Protein AF-A0A4Y2DWD9-F1 (afdb_monomer_lite)

Structure (mmCIF, N/CA/C/O backbone):
data_AF-A0A4Y2DWD9-F1
#
_entry.id   AF-A0A4Y2DWD9-F1
#
loop_
_atom_site.group_PDB
_atom_site.id
_atom_site.type_symbol
_atom_site.label_atom_id
_atom_site.label_alt_id
_atom_site.label_comp_id
_atom_site.label_asym_id
_atom_site.label_entity_id
_atom_site.label_seq_id
_atom_site.pdbx_PDB_ins_code
_atom_site.Cartn_x
_atom_site.Cartn_y
_atom_site.Cartn_z
_atom_site.occupancy
_atom_site.B_iso_or_equiv
_atom_site.auth_seq_id
_atom_site.auth_comp_id
_atom_site.auth_asym_id
_atom_site.auth_atom_id
_atom_site.pdbx_PDB_model_num
ATOM 1 N N . MET A 1 1 ? 35.557 2.058 -67.841 1.00 58.72 1 MET A N 1
ATOM 2 C CA . MET A 1 1 ? 34.679 3.102 -67.256 1.00 58.72 1 MET A CA 1
ATOM 3 C C . MET A 1 1 ? 33.414 2.529 -66.617 1.00 58.72 1 MET A C 1
ATOM 5 O O . MET A 1 1 ? 33.116 2.932 -65.504 1.00 58.72 1 MET A O 1
ATOM 9 N N . ALA A 1 2 ? 32.707 1.575 -67.239 1.00 66.38 2 ALA A N 1
ATOM 10 C CA . ALA A 1 2 ? 31.492 0.975 -66.658 1.00 66.38 2 ALA A CA 1
ATOM 11 C C . ALA A 1 2 ? 31.722 0.228 -65.323 1.00 66.38 2 ALA A C 1
ATOM 13 O O . ALA A 1 2 ? 30.900 0.304 -64.417 1.00 66.38 2 ALA A O 1
ATOM 14 N N . GLU A 1 3 ? 32.871 -0.430 -65.169 1.00 65.44 3 GLU A N 1
ATOM 15 C CA . GLU A 1 3 ? 33.197 -1.232 -63.980 1.00 65.44 3 GLU A CA 1
ATOM 16 C C . GLU A 1 3 ? 33.460 -0.380 -62.722 1.00 65.44 3 GLU A C 1
ATOM 18 O O . GLU A 1 3 ? 33.016 -0.722 -61.631 1.00 65.44 3 GLU A O 1
ATOM 23 N N . GLN A 1 4 ? 34.061 0.807 -62.877 1.00 67.94 4 GLN A N 1
ATOM 24 C CA . GLN A 1 4 ? 34.234 1.772 -61.778 1.00 67.94 4 GLN A CA 1
ATOM 25 C C . GLN A 1 4 ? 32.915 2.412 -61.319 1.00 67.94 4 GLN A C 1
ATOM 27 O O . GLN A 1 4 ? 32.793 2.786 -60.153 1.00 67.94 4 GLN A O 1
ATOM 32 N N . ALA A 1 5 ? 31.938 2.557 -62.219 1.00 75.44 5 ALA A N 1
ATOM 33 C CA . ALA A 1 5 ? 30.620 3.080 -61.869 1.00 75.44 5 ALA A CA 1
ATOM 34 C C . ALA A 1 5 ? 29.822 2.057 -61.045 1.00 75.44 5 ALA A C 1
ATOM 36 O O . ALA A 1 5 ? 29.231 2.422 -60.033 1.00 75.44 5 ALA A O 1
ATOM 37 N N . ALA A 1 6 ? 29.885 0.776 -61.422 1.00 81.50 6 ALA A N 1
ATOM 38 C CA . ALA A 1 6 ? 29.243 -0.310 -60.682 1.00 81.50 6 ALA A CA 1
ATOM 39 C C . ALA A 1 6 ? 29.846 -0.514 -59.278 1.00 81.50 6 ALA A C 1
ATOM 41 O O . ALA A 1 6 ? 29.118 -0.800 -58.328 1.00 81.50 6 ALA A O 1
ATOM 42 N N . GLU A 1 7 ? 31.161 -0.336 -59.126 1.00 80.12 7 GLU A N 1
ATOM 43 C CA . GLU A 1 7 ? 31.828 -0.449 -57.823 1.00 80.12 7 GLU A CA 1
ATOM 44 C C . GLU A 1 7 ? 31.467 0.719 -56.889 1.00 80.12 7 GLU A C 1
ATOM 46 O O . GLU A 1 7 ? 31.160 0.513 -55.715 1.00 80.12 7 GLU A O 1
ATOM 51 N N . LYS A 1 8 ? 31.411 1.954 -57.414 1.00 83.31 8 LYS A N 1
ATOM 52 C CA . LYS A 1 8 ? 30.968 3.124 -56.637 1.00 83.31 8 LYS A CA 1
ATOM 53 C C . LYS A 1 8 ? 29.511 3.026 -56.189 1.00 83.31 8 LYS A C 1
ATOM 55 O O . LYS A 1 8 ? 29.202 3.449 -55.078 1.00 83.31 8 LYS A O 1
ATOM 60 N N . ASP A 1 9 ? 28.639 2.481 -57.032 1.00 84.25 9 ASP A N 1
ATOM 61 C CA . ASP A 1 9 ? 27.221 2.294 -56.714 1.00 84.25 9 ASP A CA 1
ATOM 62 C C . ASP A 1 9 ? 27.028 1.269 -55.579 1.00 84.25 9 ASP A C 1
ATOM 64 O O . ASP A 1 9 ? 26.311 1.523 -54.609 1.00 84.25 9 ASP A O 1
ATOM 68 N N . LYS A 1 10 ? 27.787 0.161 -55.610 1.00 88.00 10 LYS A N 1
ATOM 69 C CA . LYS A 1 10 ? 27.822 -0.825 -54.514 1.00 88.00 10 LYS A CA 1
ATOM 70 C C . LYS A 1 10 ? 28.332 -0.234 -53.201 1.00 88.00 10 LYS A C 1
ATOM 72 O O . LYS A 1 10 ? 27.765 -0.522 -52.147 1.00 88.00 10 LYS A O 1
ATOM 77 N N . GLU A 1 11 ? 29.387 0.576 -53.239 1.00 89.88 11 GLU A N 1
ATOM 78 C CA . GLU A 1 11 ? 29.926 1.226 -52.037 1.00 89.88 11 GLU A CA 1
ATOM 79 C C . GLU A 1 11 ? 28.955 2.259 -51.450 1.00 89.88 11 GLU A C 1
ATOM 81 O O . GLU A 1 11 ? 28.800 2.342 -50.229 1.00 89.88 11 GLU A O 1
ATOM 86 N N . LEU A 1 12 ? 28.232 2.996 -52.298 1.00 89.25 12 LEU A N 1
ATOM 87 C CA . LEU A 1 12 ? 27.194 3.922 -51.852 1.00 89.25 12 LEU A CA 1
ATOM 88 C C . LEU A 1 12 ? 26.036 3.176 -51.171 1.00 89.25 12 LEU A C 1
ATOM 90 O O . LEU A 1 12 ? 25.631 3.553 -50.070 1.00 89.25 12 LEU A O 1
ATOM 94 N N . ALA A 1 13 ? 25.580 2.068 -51.763 1.00 89.88 13 ALA A N 1
ATOM 95 C CA . ALA A 1 13 ? 24.531 1.226 -51.192 1.00 89.88 13 ALA A CA 1
ATOM 96 C C . ALA A 1 13 ? 24.930 0.622 -49.832 1.00 89.88 13 ALA A C 1
ATOM 98 O O . ALA A 1 13 ? 24.119 0.588 -48.902 1.00 89.88 13 ALA A O 1
ATOM 99 N N . LYS A 1 14 ? 26.190 0.187 -49.673 1.00 91.75 14 LYS A N 1
ATOM 100 C CA . LYS A 1 14 ? 26.712 -0.290 -48.378 1.00 91.75 14 LYS A CA 1
ATOM 101 C C . LYS A 1 14 ? 26.739 0.821 -47.334 1.00 91.75 14 LYS A C 1
ATOM 103 O O . LYS A 1 14 ? 26.311 0.598 -46.203 1.00 91.75 14 LYS A O 1
ATOM 108 N N . LYS A 1 15 ? 27.207 2.015 -47.705 1.00 90.81 15 LYS A N 1
ATOM 109 C CA . LYS A 1 15 ? 27.285 3.166 -46.797 1.00 90.81 15 LYS A CA 1
ATOM 110 C C . LYS A 1 15 ? 25.900 3.626 -46.336 1.00 90.81 15 LYS A C 1
ATOM 112 O O . LYS A 1 15 ? 25.719 3.937 -45.163 1.00 90.81 15 LYS A O 1
ATOM 117 N N . GLU A 1 16 ? 24.917 3.615 -47.232 1.00 90.25 16 GLU A N 1
ATOM 118 C CA . GLU A 1 16 ? 23.527 3.947 -46.908 1.00 90.25 16 GLU A CA 1
ATOM 119 C C . GLU A 1 16 ? 22.879 2.893 -45.997 1.00 90.25 16 GLU A C 1
ATOM 121 O O . GLU A 1 16 ? 22.144 3.230 -45.067 1.00 90.25 16 GLU A O 1
ATOM 126 N N . LYS A 1 17 ? 23.186 1.607 -46.214 1.00 91.69 17 LYS A N 1
ATOM 127 C CA . LYS A 1 17 ? 22.735 0.522 -45.335 1.00 91.69 17 LYS A CA 1
ATOM 128 C C . LYS A 1 17 ? 23.337 0.638 -43.931 1.00 91.69 17 LYS A C 1
ATOM 130 O O . LYS A 1 17 ? 22.594 0.549 -42.960 1.00 91.69 17 LYS A O 1
ATOM 135 N N . LEU A 1 18 ? 24.637 0.916 -43.832 1.00 94.75 18 LEU A N 1
ATOM 136 C CA . LEU A 1 18 ? 25.327 1.112 -42.555 1.00 94.75 18 LEU A CA 1
ATOM 137 C C . LEU A 1 18 ? 24.755 2.309 -41.780 1.00 94.75 18 LEU A C 1
ATOM 139 O O . LEU A 1 18 ? 24.561 2.232 -40.571 1.00 94.75 18 LEU A O 1
ATOM 143 N N . LEU A 1 19 ? 24.431 3.401 -42.480 1.00 94.50 19 LEU A N 1
ATOM 144 C CA . LEU A 1 19 ? 23.812 4.577 -41.868 1.00 94.50 19 LEU A CA 1
ATOM 145 C C . LEU A 1 19 ? 22.416 4.265 -41.308 1.00 94.50 19 LEU A C 1
ATOM 147 O O . LEU A 1 19 ? 22.081 4.712 -40.213 1.00 94.50 19 LEU A O 1
ATOM 151 N N . ARG A 1 20 ? 21.616 3.466 -42.029 1.00 92.44 20 ARG A N 1
ATOM 152 C CA . ARG A 1 20 ? 20.314 2.993 -41.533 1.00 92.44 20 ARG A CA 1
ATOM 153 C C . ARG A 1 20 ? 20.455 2.118 -40.289 1.00 92.44 20 ARG A C 1
ATOM 155 O O . ARG A 1 20 ? 19.660 2.261 -39.364 1.00 92.44 20 ARG A O 1
ATOM 162 N N . GLU A 1 21 ? 21.437 1.222 -40.265 1.00 93.56 21 GLU A N 1
ATOM 163 C CA . GLU A 1 21 ? 21.699 0.345 -39.118 1.00 93.56 21 GLU A CA 1
ATOM 164 C C . GLU A 1 21 ? 22.148 1.147 -37.882 1.00 93.56 21 GLU A C 1
ATOM 166 O O . GLU A 1 21 ? 21.611 0.930 -36.796 1.00 93.56 21 GLU A O 1
ATOM 171 N N . ASP A 1 22 ? 23.034 2.136 -38.044 1.00 93.56 22 ASP A N 1
ATOM 172 C CA . ASP A 1 22 ? 23.463 3.039 -36.961 1.00 93.56 22 ASP A CA 1
ATOM 173 C C . ASP A 1 22 ? 22.299 3.874 -36.398 1.00 93.56 22 ASP A C 1
ATOM 175 O O . ASP A 1 22 ? 22.145 4.013 -35.181 1.00 93.56 22 ASP A O 1
ATOM 179 N N . GLU A 1 23 ? 21.421 4.389 -37.266 1.00 94.19 23 GLU A N 1
ATOM 180 C CA . GLU A 1 23 ? 20.240 5.134 -36.827 1.00 94.19 23 GLU A CA 1
ATOM 181 C C . GLU A 1 23 ? 19.262 4.241 -36.046 1.00 94.19 23 GLU A C 1
ATOM 183 O O . GLU A 1 23 ? 18.711 4.661 -35.023 1.00 94.19 23 GLU A O 1
ATOM 188 N N . GLN A 1 24 ? 19.061 2.996 -36.487 1.00 94.25 24 GLN A N 1
ATOM 189 C CA . GLN A 1 24 ? 18.236 2.038 -35.752 1.00 94.25 24 GLN A CA 1
ATOM 190 C C . GLN A 1 24 ? 18.849 1.679 -34.402 1.00 94.25 24 GLN A C 1
ATOM 192 O O . GLN A 1 24 ? 18.127 1.683 -33.403 1.00 94.25 24 GLN A O 1
ATOM 197 N N . LEU A 1 25 ? 20.162 1.453 -34.343 1.00 95.25 25 LEU A N 1
ATOM 198 C CA . LEU A 1 25 ? 20.856 1.151 -33.095 1.00 95.25 25 LEU A CA 1
ATOM 199 C C . LEU A 1 25 ? 20.713 2.299 -32.088 1.00 95.25 25 LEU A C 1
ATOM 201 O O . LEU A 1 25 ? 20.355 2.068 -30.936 1.00 95.25 25 LEU A O 1
ATOM 205 N N . LYS A 1 26 ? 20.873 3.552 -32.533 1.00 94.38 26 LYS A N 1
ATOM 206 C CA . LYS A 1 26 ? 20.646 4.743 -31.695 1.00 94.38 26 LYS A CA 1
ATOM 207 C C . LYS A 1 26 ? 19.206 4.852 -31.202 1.00 94.38 26 LYS A C 1
ATOM 209 O O . LYS A 1 26 ? 18.973 5.239 -30.057 1.00 94.38 26 LYS A O 1
ATOM 214 N N . ARG A 1 27 ? 18.225 4.517 -32.046 1.00 94.06 27 ARG A N 1
ATOM 215 C CA . ARG A 1 27 ? 16.808 4.502 -31.647 1.00 94.06 27 ARG A CA 1
ATOM 216 C C . ARG A 1 27 ? 16.525 3.426 -30.602 1.00 94.06 27 ARG A C 1
ATOM 218 O O . ARG A 1 27 ? 15.763 3.701 -29.680 1.00 94.06 27 ARG A O 1
ATOM 225 N N . VAL A 1 28 ? 17.109 2.236 -30.740 1.00 95.06 28 VAL A N 1
ATOM 226 C CA . VAL A 1 28 ? 16.965 1.145 -29.763 1.00 95.06 28 VAL A CA 1
ATOM 227 C C . VAL A 1 28 ? 17.623 1.530 -28.441 1.00 95.06 28 VAL A C 1
ATOM 229 O O . VAL A 1 28 ? 16.930 1.557 -27.431 1.00 95.06 28 VAL A O 1
ATOM 232 N N . ALA A 1 29 ? 18.879 1.981 -28.466 1.00 95.12 29 ALA A N 1
ATOM 233 C CA . ALA A 1 29 ? 19.599 2.411 -27.266 1.00 95.12 29 ALA A CA 1
ATOM 234 C C . ALA A 1 29 ? 18.863 3.532 -26.509 1.00 95.12 29 ALA A C 1
ATOM 236 O O . ALA A 1 29 ? 18.767 3.519 -25.285 1.00 95.12 29 ALA A O 1
ATOM 237 N N . LYS A 1 30 ? 18.268 4.493 -27.232 1.00 94.25 30 LYS A N 1
ATOM 238 C CA . LYS A 1 30 ? 17.450 5.544 -26.611 1.00 94.25 30 LYS A CA 1
ATOM 239 C C . LYS A 1 30 ? 16.199 4.981 -25.931 1.00 94.25 30 LYS A C 1
ATOM 241 O O . LYS A 1 30 ? 15.819 5.475 -24.876 1.00 94.25 30 LYS A O 1
ATOM 246 N N . LYS A 1 31 ? 15.538 3.990 -26.536 1.00 93.25 31 LYS A N 1
ATOM 247 C CA . LYS A 1 31 ? 14.359 3.345 -25.937 1.00 93.25 31 LYS A CA 1
ATOM 248 C C . LYS A 1 31 ? 14.729 2.540 -24.696 1.00 93.25 31 LYS A C 1
ATOM 250 O O . LYS A 1 31 ? 14.014 2.641 -23.710 1.00 93.25 31 LYS A O 1
ATOM 255 N N . GLU A 1 32 ? 15.830 1.797 -24.737 1.00 91.88 32 GLU A N 1
ATOM 256 C CA . GLU A 1 32 ? 16.333 1.043 -23.583 1.00 91.88 32 GLU A CA 1
ATOM 257 C C . GLU A 1 32 ? 16.685 1.980 -22.424 1.00 91.88 32 GLU A C 1
ATOM 259 O O . GLU A 1 32 ? 16.219 1.765 -21.312 1.00 91.88 32 GLU A O 1
ATOM 264 N N . CYS A 1 33 ? 17.376 3.092 -22.697 1.00 94.50 33 CYS A N 1
ATOM 265 C CA . CYS A 1 33 ? 17.686 4.094 -21.674 1.00 94.50 33 CYS A CA 1
ATOM 266 C C . CYS A 1 33 ? 16.423 4.722 -21.055 1.00 94.50 33 CYS A C 1
ATOM 268 O O . CYS A 1 33 ? 16.367 4.957 -19.850 1.00 94.50 33 CYS A O 1
ATOM 270 N N . LEU A 1 34 ? 15.386 4.981 -21.862 1.00 92.19 34 LEU A N 1
ATOM 271 C CA . LEU A 1 34 ? 14.104 5.480 -21.351 1.00 92.19 34 LEU A CA 1
ATOM 272 C C . LEU A 1 34 ? 13.380 4.443 -20.490 1.00 92.19 34 LEU A C 1
ATOM 274 O O . LEU A 1 34 ? 12.773 4.810 -19.490 1.00 92.19 34 LEU A O 1
ATOM 278 N N . PHE A 1 35 ? 13.437 3.171 -20.879 1.00 94.81 35 PHE A N 1
ATOM 279 C CA . PHE A 1 35 ? 12.839 2.084 -20.116 1.00 94.81 35 PHE A CA 1
ATOM 280 C C . PHE A 1 35 ? 13.524 1.921 -18.756 1.00 94.81 35 PHE A C 1
ATOM 282 O O . PHE A 1 35 ? 12.845 1.879 -17.739 1.00 94.81 35 PHE A O 1
ATOM 289 N N . GLU A 1 36 ? 14.856 1.924 -18.733 1.00 94.00 36 GLU A N 1
ATOM 290 C CA . GLU A 1 36 ? 15.648 1.834 -17.502 1.00 94.00 36 GLU A CA 1
ATOM 291 C C . GLU A 1 36 ? 15.387 3.029 -16.568 1.00 94.00 36 GLU A C 1
ATOM 293 O O . GLU A 1 36 ? 15.269 2.871 -15.353 1.00 94.00 36 GLU A O 1
ATOM 298 N N . LEU A 1 37 ? 15.205 4.229 -17.130 1.00 92.50 37 LEU A N 1
ATOM 299 C CA . LEU A 1 37 ? 14.841 5.420 -16.361 1.00 92.50 37 LEU A CA 1
ATOM 300 C C . LEU A 1 37 ? 13.430 5.327 -15.758 1.00 92.50 37 LEU A C 1
ATOM 302 O O . LEU A 1 37 ? 13.233 5.717 -14.607 1.00 92.50 37 LEU A O 1
ATOM 306 N N . GLU A 1 38 ? 12.453 4.821 -16.511 1.00 91.50 38 GLU A N 1
ATOM 307 C CA . GLU A 1 38 ? 11.095 4.591 -16.002 1.00 91.50 38 GLU A CA 1
ATOM 308 C C . GLU A 1 38 ? 11.090 3.495 -14.926 1.00 91.50 38 GLU A C 1
ATOM 310 O O . GLU A 1 38 ? 10.435 3.644 -13.896 1.00 91.50 38 GLU A O 1
ATOM 315 N N . GLU A 1 39 ? 11.870 2.427 -15.112 1.00 94.00 39 GLU A N 1
ATOM 316 C CA . GLU A 1 39 ? 12.027 1.364 -14.119 1.00 94.00 39 GLU A CA 1
ATOM 317 C C . GLU A 1 39 ? 12.593 1.916 -12.805 1.00 94.00 39 GLU A C 1
ATOM 319 O O . GLU A 1 39 ? 12.002 1.707 -11.745 1.00 94.00 39 GLU A O 1
ATOM 324 N N . LEU A 1 40 ? 13.679 2.692 -12.871 1.00 90.62 40 LEU A N 1
ATOM 325 C CA . LEU A 1 40 ? 14.264 3.358 -11.704 1.00 90.62 40 LEU A CA 1
ATOM 326 C C . LEU A 1 40 ? 13.273 4.309 -11.028 1.00 90.62 40 LEU A C 1
ATOM 328 O O . LEU A 1 40 ? 13.207 4.362 -9.800 1.00 90.62 40 LEU A O 1
ATOM 332 N N . LYS A 1 41 ? 12.475 5.046 -11.806 1.00 89.19 41 LYS A N 1
ATOM 333 C CA . LYS A 1 41 ? 11.441 5.935 -11.271 1.00 89.19 41 LYS A CA 1
ATOM 334 C C . LYS A 1 41 ? 10.359 5.156 -10.526 1.00 89.19 41 LYS A C 1
ATOM 336 O O . LYS A 1 41 ? 9.989 5.564 -9.430 1.00 89.19 41 LYS A O 1
ATOM 341 N N . ILE A 1 42 ? 9.881 4.043 -11.084 1.00 87.12 42 ILE A N 1
ATOM 342 C CA . ILE A 1 42 ? 8.903 3.167 -10.423 1.00 87.12 42 ILE A CA 1
ATOM 343 C C . ILE A 1 42 ? 9.506 2.573 -9.148 1.00 87.12 42 ILE A C 1
ATOM 345 O O . ILE A 1 42 ? 8.859 2.593 -8.106 1.00 87.12 42 ILE A O 1
ATOM 349 N N . GLN A 1 43 ? 10.750 2.088 -9.193 1.00 82.75 43 GLN A N 1
ATOM 350 C CA . GLN A 1 43 ? 11.441 1.575 -8.006 1.00 82.75 43 GLN A CA 1
ATOM 351 C C . GLN A 1 43 ? 11.562 2.646 -6.914 1.00 82.75 43 GLN A C 1
ATOM 353 O O . GLN A 1 43 ? 11.320 2.354 -5.7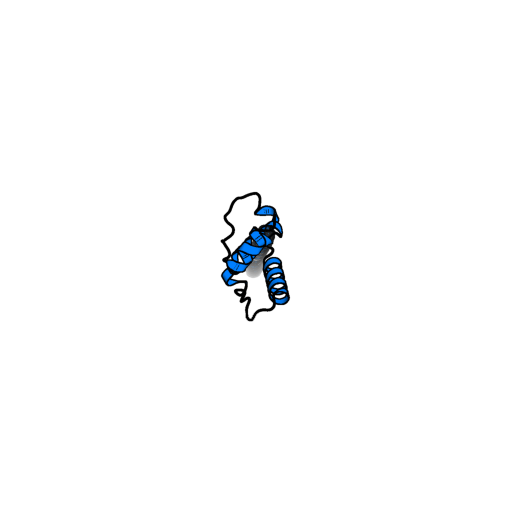44 1.00 82.75 43 GLN A O 1
ATOM 358 N N . LEU A 1 44 ? 11.882 3.886 -7.288 1.00 80.69 44 LEU A N 1
ATOM 359 C CA . LEU A 1 44 ? 11.962 5.004 -6.354 1.00 80.69 44 LEU A CA 1
ATOM 360 C C . LEU A 1 44 ? 10.584 5.377 -5.803 1.00 80.69 44 LEU A C 1
ATOM 362 O O . LEU A 1 44 ? 10.461 5.589 -4.604 1.00 80.69 44 LEU A O 1
ATOM 366 N N . GLU A 1 45 ? 9.539 5.392 -6.631 1.00 79.19 45 GLU A N 1
ATOM 367 C CA . GLU A 1 45 ? 8.159 5.616 -6.186 1.00 79.19 45 GLU A CA 1
ATOM 368 C C . GLU A 1 45 ? 7.731 4.542 -5.170 1.00 79.19 45 GLU A C 1
ATOM 370 O O . GLU A 1 45 ? 7.241 4.867 -4.087 1.00 79.19 45 GLU A O 1
ATOM 375 N N . LEU A 1 46 ? 8.039 3.269 -5.440 1.00 75.81 46 LEU A N 1
ATOM 376 C CA . LEU A 1 46 ? 7.822 2.160 -4.506 1.00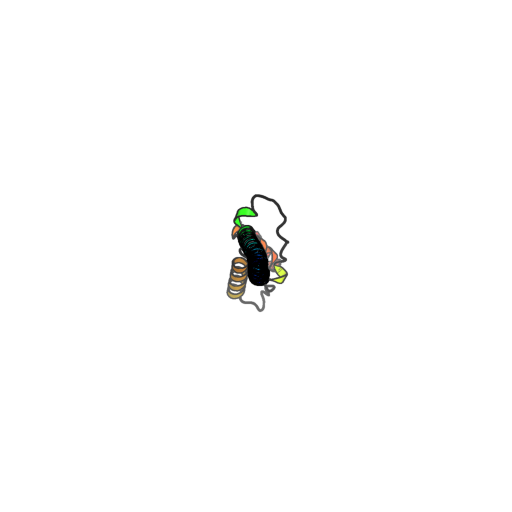 75.81 46 LEU A CA 1
ATOM 377 C C . LEU A 1 46 ? 8.628 2.312 -3.206 1.00 75.81 46 LEU A C 1
ATOM 379 O O . LEU A 1 46 ? 8.110 2.007 -2.134 1.00 75.81 46 LEU A O 1
ATOM 383 N N . GLN A 1 47 ? 9.860 2.821 -3.270 1.00 67.50 47 GLN A N 1
ATOM 384 C CA . GLN A 1 47 ? 10.670 3.117 -2.083 1.00 67.50 47 GLN A CA 1
ATOM 385 C C . GLN A 1 47 ? 10.168 4.340 -1.305 1.00 67.50 47 GLN A C 1
ATOM 387 O O . GLN A 1 47 ? 10.229 4.340 -0.079 1.00 67.50 47 GLN A O 1
ATOM 392 N N . THR A 1 48 ? 9.616 5.359 -1.969 1.00 58.03 48 THR A N 1
ATOM 393 C CA . THR A 1 48 ? 8.984 6.506 -1.291 1.00 58.03 48 THR A CA 1
ATOM 394 C C . THR A 1 48 ? 7.665 6.138 -0.611 1.00 58.03 48 THR A C 1
ATOM 396 O O . THR A 1 48 ? 7.237 6.827 0.311 1.00 58.03 48 THR A O 1
ATOM 399 N N . ILE A 1 49 ? 7.044 5.024 -1.013 1.00 54.56 49 ILE A N 1
ATOM 400 C CA . ILE A 1 49 ? 5.908 4.413 -0.310 1.00 54.56 49 ILE A CA 1
ATOM 401 C C . ILE A 1 49 ? 6.383 3.624 0.931 1.00 54.56 49 ILE A C 1
ATOM 403 O O . ILE A 1 49 ? 5.556 3.230 1.756 1.00 54.56 49 ILE A O 1
ATOM 407 N N . SER A 1 50 ? 7.699 3.443 1.138 1.00 48.97 50 SER A N 1
ATOM 408 C CA . SER A 1 50 ? 8.217 2.881 2.390 1.00 48.97 50 SER A CA 1
ATOM 409 C C . SER A 1 50 ? 7.908 3.850 3.544 1.00 48.97 50 SER A C 1
ATOM 411 O O . SER A 1 50 ? 8.324 5.014 3.512 1.00 48.97 50 SER A O 1
ATOM 413 N N . PRO A 1 51 ? 7.180 3.406 4.584 1.00 52.47 51 PRO A N 1
ATOM 414 C CA . PRO A 1 51 ? 6.664 4.269 5.651 1.00 52.47 51 PRO A CA 1
ATOM 415 C C . PRO A 1 51 ? 7.758 4.944 6.498 1.00 52.47 51 PRO A C 1
ATOM 417 O O . PRO A 1 51 ? 7.456 5.819 7.309 1.00 52.47 51 PRO A O 1
ATOM 420 N N . GLU A 1 52 ? 9.027 4.574 6.315 1.00 48.97 52 GLU A N 1
ATOM 421 C CA . GLU A 1 52 ? 10.156 5.068 7.104 1.00 48.97 52 GLU A CA 1
ATOM 422 C C . GLU A 1 52 ? 10.639 6.468 6.682 1.00 48.97 52 GLU A C 1
ATOM 424 O O . GLU A 1 52 ? 11.174 7.195 7.518 1.00 48.97 52 GLU A O 1
ATOM 429 N N . GLN A 1 53 ? 10.416 6.901 5.432 1.00 47.56 53 GLN A N 1
ATOM 430 C CA . GLN A 1 53 ? 10.843 8.235 4.962 1.00 47.56 53 GLN A CA 1
ATOM 431 C C . GLN A 1 53 ? 9.770 9.326 5.111 1.00 47.56 53 GLN A C 1
ATOM 433 O O . GLN A 1 53 ? 10.090 10.513 5.099 1.00 47.56 53 GLN A O 1
ATOM 438 N N . ALA A 1 54 ? 8.508 8.955 5.346 1.00 44.59 54 ALA A N 1
ATOM 439 C CA . ALA A 1 54 ? 7.427 9.913 5.604 1.00 44.59 54 ALA A CA 1
ATOM 440 C C . ALA A 1 54 ? 7.520 10.586 6.992 1.00 44.59 54 ALA A C 1
ATOM 442 O O . ALA A 1 54 ? 6.753 11.496 7.297 1.00 44.59 54 ALA A O 1
ATOM 443 N N . ILE A 1 55 ? 8.448 10.150 7.851 1.00 47.75 55 ILE A N 1
ATOM 444 C CA . ILE A 1 55 ? 8.622 10.699 9.204 1.00 47.75 55 ILE A CA 1
ATOM 445 C C . ILE A 1 55 ? 9.464 11.992 9.176 1.00 47.75 55 ILE A C 1
ATOM 447 O O . ILE A 1 55 ? 9.325 12.834 10.060 1.00 47.75 55 ILE A O 1
ATOM 451 N N . THR A 1 56 ? 10.307 12.201 8.156 1.00 43.06 56 THR A N 1
ATOM 452 C CA . THR A 1 56 ? 11.250 13.338 8.093 1.00 43.06 56 THR A CA 1
ATOM 453 C C . THR A 1 56 ? 10.763 14.529 7.277 1.00 43.06 56 THR A C 1
ATOM 455 O O . THR A 1 56 ? 11.284 15.631 7.445 1.00 43.06 56 THR A O 1
ATOM 458 N N . GLN A 1 57 ? 9.746 14.359 6.439 1.00 38.91 57 GLN A N 1
ATOM 459 C CA . GLN A 1 57 ? 9.095 15.471 5.758 1.00 38.91 57 GLN A CA 1
ATOM 460 C C . GLN A 1 57 ? 7.616 15.405 6.088 1.00 38.91 57 GLN A C 1
ATOM 462 O O . GLN A 1 57 ? 6.944 14.471 5.669 1.00 38.91 57 GLN A O 1
ATOM 467 N N . GLY A 1 58 ? 7.124 16.385 6.854 1.00 42.47 58 GLY A N 1
ATOM 468 C CA . GLY A 1 58 ? 5.711 16.583 7.198 1.00 42.47 58 GLY A CA 1
ATOM 469 C C . GLY A 1 58 ? 4.837 16.909 5.983 1.00 42.47 58 GLY A C 1
ATOM 470 O O . GLY A 1 58 ? 4.089 17.881 5.988 1.00 42.47 58 GLY A O 1
ATOM 471 N N . ILE A 1 59 ? 4.968 16.116 4.925 1.00 41.66 59 ILE A N 1
ATOM 472 C CA . ILE A 1 59 ? 4.022 16.007 3.839 1.00 41.66 59 ILE A CA 1
ATOM 473 C C . ILE A 1 59 ? 2.852 15.263 4.459 1.00 41.66 59 ILE A C 1
ATOM 475 O O . ILE A 1 59 ? 2.960 14.084 4.796 1.00 41.66 59 ILE A O 1
ATOM 479 N N . ASP A 1 60 ? 1.779 16.015 4.695 1.00 46.94 60 ASP A N 1
ATOM 480 C CA . ASP A 1 60 ? 0.461 15.522 5.072 1.00 46.94 60 ASP A CA 1
ATOM 481 C C . ASP A 1 60 ? 0.183 14.298 4.188 1.00 46.94 60 ASP A C 1
ATOM 483 O O . ASP A 1 60 ? -0.108 14.428 2.995 1.00 46.94 60 ASP A O 1
ATOM 487 N N . GLN A 1 61 ? 0.379 13.091 4.740 1.00 49.59 61 GLN A N 1
ATOM 488 C CA . GLN A 1 61 ? -0.110 11.875 4.103 1.00 49.59 61 GLN A CA 1
ATOM 489 C C . GLN A 1 61 ? -1.567 12.181 3.767 1.00 49.59 61 GLN A C 1
ATOM 491 O O . GLN A 1 61 ? -2.241 12.738 4.645 1.00 49.59 61 GLN A O 1
ATOM 496 N N . PRO A 1 62 ? -2.062 11.870 2.551 1.00 46.72 62 PRO A N 1
ATOM 497 C CA . PRO A 1 62 ? -3.472 12.070 2.258 1.00 46.72 62 PRO A CA 1
ATOM 498 C C . PRO A 1 62 ? -4.226 11.473 3.438 1.00 46.72 62 PRO A C 1
ATOM 500 O O . PRO A 1 62 ? -3.979 10.314 3.775 1.00 46.72 62 PRO A O 1
ATOM 503 N N . LYS A 1 63 ? -4.999 12.301 4.157 1.00 54.81 63 LYS A N 1
ATOM 504 C CA . LYS A 1 63 ? -5.797 11.872 5.308 1.00 54.81 63 LYS A CA 1
ATOM 505 C C . LYS A 1 63 ? -6.764 10.828 4.779 1.00 54.81 63 LYS A C 1
ATOM 507 O O . LYS A 1 63 ? -7.856 11.149 4.322 1.00 54.81 63 LYS A O 1
ATOM 512 N N . MET A 1 64 ? -6.294 9.589 4.723 1.00 58.72 64 MET A N 1
ATOM 513 C CA . MET A 1 64 ? -7.041 8.453 4.240 1.00 58.72 64 MET A CA 1
ATOM 514 C C . MET A 1 64 ? -8.121 8.277 5.284 1.00 58.72 64 MET A C 1
ATOM 516 O O . MET A 1 64 ? -7.836 7.955 6.438 1.00 58.72 64 MET A O 1
ATOM 520 N N . ASP A 1 65 ? -9.338 8.648 4.903 1.00 63.41 65 ASP A N 1
ATOM 521 C CA . ASP A 1 65 ? -10.467 8.628 5.809 1.00 63.41 65 ASP A CA 1
ATOM 522 C C . ASP A 1 65 ? -10.751 7.166 6.141 1.00 63.41 65 ASP A C 1
ATOM 524 O O . ASP A 1 65 ? -11.278 6.408 5.324 1.00 63.41 65 ASP A O 1
ATOM 528 N N . ILE A 1 66 ? -10.301 6.739 7.320 1.00 66.81 66 ILE A N 1
ATOM 529 C CA . ILE A 1 66 ? -10.323 5.330 7.706 1.00 66.81 66 ILE A CA 1
ATOM 530 C C . ILE A 1 66 ? -11.751 4.804 7.822 1.00 66.81 66 ILE A C 1
ATOM 532 O O . ILE A 1 66 ? -11.979 3.609 7.646 1.00 66.81 66 ILE A O 1
ATOM 536 N N . THR A 1 67 ? -12.716 5.713 7.995 1.00 65.94 67 THR A N 1
ATOM 537 C CA . THR A 1 67 ? -14.156 5.436 7.945 1.00 65.94 67 THR A CA 1
ATOM 538 C C . THR A 1 67 ? -14.620 4.908 6.585 1.00 65.94 67 THR A C 1
ATOM 540 O O . THR A 1 67 ? -15.678 4.293 6.486 1.00 65.94 67 THR A O 1
ATOM 543 N N . ARG A 1 68 ? -13.829 5.127 5.528 1.00 69.44 68 ARG A N 1
ATOM 544 C CA . ARG A 1 68 ? -14.098 4.653 4.168 1.00 69.44 68 ARG A CA 1
ATOM 545 C C 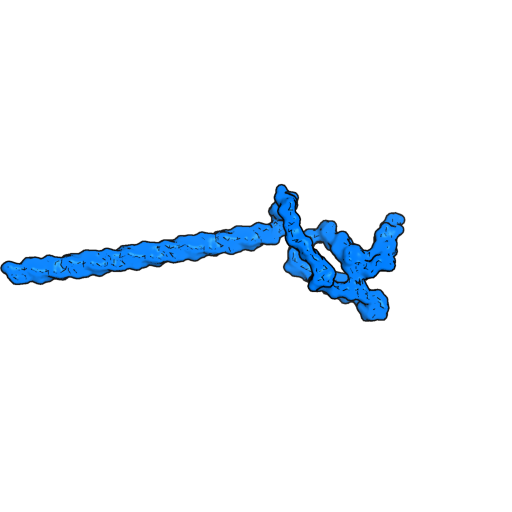. ARG A 1 68 ? -13.506 3.270 3.887 1.00 69.44 68 ARG A C 1
ATOM 547 O O . ARG A 1 68 ? -13.874 2.652 2.894 1.00 69.44 68 ARG A O 1
ATOM 554 N N . ILE A 1 69 ? -12.577 2.815 4.728 1.00 73.62 69 ILE A N 1
ATOM 555 C CA . ILE A 1 69 ? -11.782 1.592 4.530 1.00 73.62 69 ILE A CA 1
ATOM 556 C C . ILE A 1 69 ? -12.214 0.510 5.519 1.00 73.62 69 ILE A C 1
ATOM 558 O O . ILE A 1 69 ? -12.346 -0.658 5.155 1.00 73.62 69 ILE A O 1
ATOM 562 N N . VAL A 1 70 ? -12.448 0.898 6.772 1.00 77.62 70 VAL A N 1
ATOM 563 C CA . VAL A 1 70 ? -12.936 0.004 7.818 1.00 77.62 70 VAL A CA 1
ATOM 564 C C . VAL A 1 70 ? -14.457 0.158 7.910 1.00 77.62 70 VAL A C 1
ATOM 566 O O . VAL A 1 70 ? -14.943 1.288 8.011 1.00 77.62 70 VAL A O 1
ATOM 569 N N . PRO A 1 71 ? -15.223 -0.948 7.891 1.00 77.88 71 PRO A N 1
ATOM 570 C CA . PRO A 1 71 ? -16.652 -0.914 8.180 1.00 77.88 71 PRO A CA 1
ATOM 571 C C . PRO A 1 71 ? -16.914 -0.241 9.528 1.00 77.88 71 PRO A C 1
ATOM 573 O O . PRO A 1 71 ? -16.132 -0.390 10.458 1.00 77.88 71 PRO A O 1
ATOM 576 N N . ARG A 1 72 ? -18.020 0.483 9.672 1.00 82.19 72 ARG A N 1
ATOM 577 C CA . ARG A 1 72 ? -18.375 1.067 10.969 1.00 82.19 72 ARG A CA 1
ATOM 578 C C . ARG A 1 72 ? -18.817 -0.038 11.928 1.00 82.19 72 ARG A C 1
ATOM 580 O O . ARG A 1 72 ? -19.699 -0.808 11.573 1.00 82.19 72 ARG A O 1
ATOM 587 N N . PHE A 1 73 ? -18.253 -0.073 13.134 1.00 86.94 73 PHE A N 1
ATOM 588 C CA . PHE A 1 73 ? -18.632 -1.057 14.148 1.00 86.94 73 PHE A CA 1
ATOM 589 C C . PHE A 1 73 ? -20.034 -0.788 14.717 1.00 86.94 73 PHE A C 1
ATOM 591 O O . PHE A 1 73 ? -20.303 0.308 15.221 1.00 86.94 73 PHE A O 1
ATOM 598 N N . ASN A 1 74 ? -20.904 -1.798 14.688 1.00 85.88 74 ASN A N 1
ATOM 599 C CA . ASN A 1 74 ? -22.199 -1.818 15.355 1.00 85.88 74 ASN A CA 1
ATOM 600 C C . ASN A 1 74 ? -22.158 -2.736 16.595 1.00 85.88 74 ASN A C 1
ATOM 602 O O . ASN A 1 74 ? -22.214 -3.954 16.451 1.00 85.88 74 ASN A O 1
ATOM 606 N N . PRO A 1 75 ? -22.183 -2.200 17.827 1.00 83.81 75 PRO A N 1
ATOM 607 C CA . PRO A 1 75 ? -22.080 -3.010 19.044 1.00 83.81 75 PRO A CA 1
ATOM 608 C C . PRO A 1 75 ? -23.248 -3.974 19.281 1.00 83.81 75 PRO A C 1
ATOM 610 O O . PRO A 1 75 ? -23.152 -4.833 20.153 1.00 83.81 75 PRO A O 1
ATOM 613 N N . LYS A 1 76 ? -24.369 -3.815 18.564 1.00 84.31 76 LYS A N 1
ATOM 614 C CA . LYS A 1 76 ? -25.549 -4.680 18.706 1.00 84.31 76 LYS A CA 1
ATOM 615 C C . LYS A 1 76 ? -25.505 -5.913 17.805 1.00 84.31 76 LYS A C 1
ATOM 617 O O . LYS A 1 76 ? -26.169 -6.896 18.118 1.00 84.31 76 LYS A O 1
ATOM 622 N N . GLU A 1 77 ? -24.782 -5.837 16.692 1.00 86.38 77 GLU A N 1
ATOM 623 C CA . GLU A 1 77 ? -24.820 -6.841 15.619 1.00 86.38 77 GLU A CA 1
ATOM 624 C C . GLU A 1 77 ? -23.432 -7.400 15.293 1.00 86.38 77 GLU A C 1
ATOM 626 O O . GLU A 1 77 ? -23.316 -8.581 14.969 1.00 86.38 77 GLU A O 1
ATOM 631 N N . ASP A 1 78 ? -22.384 -6.582 15.411 1.00 88.81 78 ASP A N 1
ATOM 632 C CA . ASP A 1 78 ? -21.030 -6.961 15.034 1.00 88.81 78 ASP A CA 1
ATOM 633 C C . ASP A 1 78 ? -20.268 -7.618 16.187 1.00 88.81 78 ASP A C 1
ATOM 635 O O . ASP A 1 78 ? -20.285 -7.184 17.342 1.00 88.81 78 ASP A O 1
ATOM 639 N N . GLU A 1 79 ? -19.518 -8.661 15.843 1.00 89.88 79 GLU A N 1
ATOM 640 C CA . GLU A 1 79 ? -18.641 -9.372 16.765 1.00 89.88 79 GLU A CA 1
ATOM 641 C C . GLU A 1 79 ? -17.293 -8.641 16.881 1.00 89.88 79 GLU A C 1
ATOM 643 O O . GLU A 1 79 ? -16.598 -8.414 15.887 1.00 89.88 79 GLU A O 1
ATOM 648 N N . ILE A 1 80 ? -16.912 -8.252 18.103 1.00 88.06 80 ILE A N 1
ATOM 649 C CA . ILE A 1 80 ? -15.752 -7.375 18.330 1.00 88.06 80 ILE A CA 1
ATOM 650 C C . ILE A 1 80 ? -14.423 -7.991 17.869 1.00 88.06 80 ILE A C 1
ATOM 652 O O . ILE A 1 80 ? -13.573 -7.265 17.352 1.00 88.06 80 ILE A O 1
ATOM 656 N N . ARG A 1 81 ? -14.210 -9.312 17.997 1.00 89.12 81 ARG A N 1
ATOM 657 C CA . ARG A 1 81 ? -12.941 -9.926 17.561 1.00 89.12 81 ARG A CA 1
ATOM 658 C C . ARG A 1 81 ? -12.840 -9.935 16.045 1.00 89.12 81 ARG A C 1
ATOM 660 O O . ARG A 1 81 ? -11.768 -9.642 15.512 1.00 89.12 81 ARG A O 1
ATOM 667 N N . LEU A 1 82 ? -13.940 -10.235 15.352 1.00 91.31 82 LEU A N 1
ATOM 668 C CA . LEU A 1 82 ? -14.007 -10.139 13.897 1.00 91.31 82 LEU A CA 1
ATOM 669 C C . LEU A 1 82 ? -13.715 -8.711 13.425 1.00 91.31 82 LEU A C 1
ATOM 671 O O . LEU A 1 82 ? -12.884 -8.527 12.535 1.00 91.31 82 LEU A O 1
ATOM 675 N N . TYR A 1 83 ? -14.327 -7.711 14.063 1.00 90.69 83 TYR A N 1
ATOM 676 C CA . TYR A 1 83 ? -14.069 -6.305 13.762 1.00 90.69 83 TYR A CA 1
ATOM 677 C C . TYR A 1 83 ? -12.582 -5.950 13.887 1.00 90.69 83 TYR A C 1
ATOM 679 O O . TYR A 1 83 ? -11.989 -5.437 12.937 1.00 90.69 83 TYR A O 1
ATOM 687 N N . LEU A 1 84 ? -11.955 -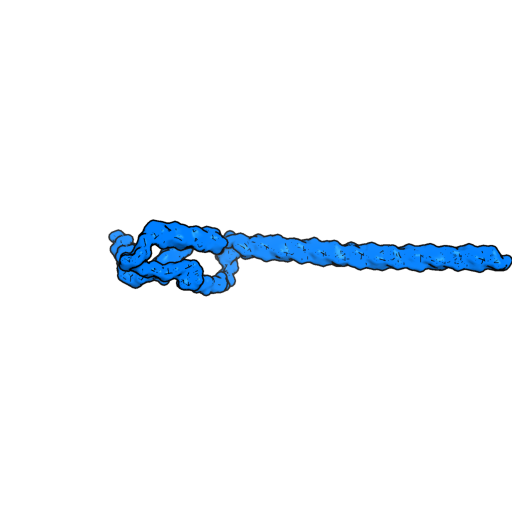6.285 15.020 1.00 90.88 84 LEU A N 1
ATOM 688 C CA . LEU A 1 84 ? -10.538 -5.998 15.264 1.00 90.88 84 LEU A CA 1
ATOM 689 C C . LEU A 1 84 ? -9.614 -6.736 14.285 1.00 90.88 84 LEU A C 1
ATOM 691 O O . LEU A 1 84 ? -8.639 -6.158 13.813 1.00 90.88 84 LEU A O 1
ATOM 695 N N . THR A 1 85 ? -9.951 -7.974 13.916 1.00 91.81 85 THR A N 1
ATOM 696 C CA . THR A 1 85 ? -9.186 -8.759 12.931 1.00 91.81 85 THR A CA 1
ATOM 697 C C . THR A 1 85 ? -9.225 -8.108 11.548 1.00 91.81 85 THR A C 1
ATOM 699 O O . THR A 1 85 ? -8.206 -8.027 10.857 1.00 91.81 85 THR A O 1
ATOM 702 N N . ILE A 1 86 ? -10.401 -7.631 11.126 1.00 89.75 86 ILE A N 1
ATOM 703 C CA . ILE A 1 86 ? -10.562 -6.916 9.856 1.00 89.75 86 ILE A CA 1
ATOM 704 C C . ILE A 1 86 ? -9.804 -5.590 9.919 1.00 89.75 86 ILE A C 1
ATOM 706 O O . ILE A 1 86 ? -9.032 -5.302 9.009 1.00 89.75 86 ILE A O 1
ATOM 710 N N . PHE A 1 87 ? -9.973 -4.825 10.998 1.00 89.56 87 PHE A N 1
ATOM 711 C CA . PHE A 1 87 ? -9.289 -3.553 11.222 1.00 89.56 87 PHE A CA 1
ATOM 712 C C . PHE A 1 87 ? -7.766 -3.698 11.105 1.00 89.56 87 PHE A C 1
ATOM 714 O O . PHE A 1 87 ? -7.143 -3.028 10.283 1.00 89.56 87 PHE A O 1
ATOM 721 N N . GLU A 1 88 ? -7.173 -4.635 11.848 1.00 89.81 88 GLU A N 1
ATOM 722 C CA . GLU A 1 88 ? -5.736 -4.911 11.821 1.00 89.81 88 GLU A CA 1
ATOM 723 C C . GLU A 1 88 ? -5.255 -5.295 10.416 1.00 89.81 88 GLU A C 1
ATOM 725 O O . GLU A 1 88 ? -4.253 -4.765 9.930 1.00 89.81 88 GLU A O 1
ATOM 730 N N . ARG A 1 89 ? -5.986 -6.177 9.720 1.00 90.69 89 ARG A N 1
ATOM 731 C CA . ARG A 1 89 ? -5.647 -6.567 8.345 1.00 90.69 89 ARG A CA 1
ATOM 732 C C . ARG A 1 89 ? -5.671 -5.366 7.395 1.00 90.69 89 ARG A C 1
ATOM 734 O O . ARG A 1 89 ? -4.778 -5.270 6.556 1.00 90.69 89 ARG A O 1
ATOM 741 N N . GLN A 1 90 ? -6.649 -4.466 7.517 1.00 86.69 90 GLN A N 1
ATOM 742 C CA . GLN A 1 90 ? -6.727 -3.261 6.681 1.00 86.69 90 GLN A CA 1
ATOM 743 C C . GLN A 1 90 ? -5.558 -2.307 6.954 1.00 86.69 90 GLN A C 1
ATOM 745 O O . GLN A 1 90 ? -4.947 -1.804 6.015 1.00 86.69 90 GLN A O 1
ATOM 750 N N . LEU A 1 91 ? -5.190 -2.098 8.222 1.00 86.81 91 LEU A N 1
ATOM 751 C CA . LEU A 1 91 ? -4.057 -1.233 8.566 1.00 86.81 91 LEU A CA 1
ATOM 752 C C . LEU A 1 91 ? -2.715 -1.806 8.106 1.00 86.81 91 LEU A C 1
ATOM 754 O O . LEU A 1 91 ? -1.883 -1.057 7.592 1.00 86.81 91 LEU A O 1
ATOM 758 N N . LYS A 1 92 ? -2.528 -3.127 8.226 1.00 86.50 92 LYS A N 1
ATOM 759 C CA . LYS A 1 92 ? -1.354 -3.831 7.689 1.00 86.50 92 LYS A CA 1
ATOM 760 C C . LYS A 1 92 ? -1.285 -3.738 6.169 1.00 86.50 92 LYS A C 1
ATOM 762 O O . LYS A 1 92 ? -0.222 -3.465 5.631 1.00 86.50 92 LYS A O 1
ATOM 767 N N . PHE A 1 93 ? -2.411 -3.920 5.478 1.00 83.38 93 PHE A N 1
ATOM 768 C CA . PHE A 1 93 ? -2.475 -3.794 4.019 1.00 83.38 93 PHE A CA 1
ATOM 769 C C . PHE A 1 93 ? -2.072 -2.391 3.538 1.00 83.38 93 PHE A C 1
ATOM 771 O O . PHE A 1 93 ? -1.452 -2.246 2.490 1.00 83.38 93 PHE A O 1
ATOM 778 N N . LEU A 1 94 ? -2.386 -1.365 4.330 1.00 81.25 94 LEU A N 1
ATOM 779 C CA . LEU A 1 94 ? -2.040 0.027 4.053 1.00 81.25 94 LEU A CA 1
ATOM 780 C C . LEU A 1 94 ? -0.669 0.458 4.601 1.00 81.25 94 LEU A C 1
ATOM 782 O O . LEU A 1 94 ? -0.339 1.639 4.505 1.00 81.25 94 LEU A O 1
ATOM 786 N N . ASN A 1 95 ? 0.115 -0.456 5.186 1.00 83.00 95 ASN A N 1
ATOM 787 C CA . ASN A 1 95 ? 1.395 -0.161 5.843 1.00 83.00 95 ASN A CA 1
ATOM 788 C C . ASN A 1 95 ? 1.311 1.005 6.853 1.00 83.00 95 ASN A C 1
ATOM 790 O O . ASN A 1 95 ? 2.238 1.808 6.982 1.00 83.00 95 ASN A O 1
ATOM 794 N N . ILE A 1 96 ? 0.190 1.123 7.574 1.00 81.00 96 ILE A N 1
ATOM 795 C CA . ILE A 1 96 ? 0.026 2.156 8.602 1.00 81.00 96 ILE A CA 1
ATOM 796 C C . ILE A 1 96 ? 0.910 1.800 9.807 1.00 81.00 96 ILE A C 1
ATOM 798 O O . ILE A 1 96 ? 0.816 0.673 10.298 1.00 81.00 96 ILE A O 1
ATOM 802 N N . PRO A 1 97 ? 1.718 2.736 10.343 1.00 81.62 97 PRO A N 1
ATOM 803 C CA . PRO A 1 97 ? 2.524 2.487 11.536 1.00 81.62 97 PRO A CA 1
ATOM 804 C C . PRO A 1 97 ? 1.661 2.099 12.741 1.00 81.62 97 PRO A C 1
ATOM 806 O O . PRO A 1 97 ? 0.667 2.775 13.018 1.00 81.62 97 PRO A O 1
ATOM 809 N N . GLU A 1 98 ? 2.072 1.076 13.499 1.00 84.69 98 GLU A N 1
ATOM 810 C CA . GLU A 1 98 ? 1.359 0.594 14.699 1.00 84.69 98 GLU A CA 1
ATOM 811 C C . GLU A 1 98 ? 1.088 1.708 15.722 1.00 84.69 98 GLU A C 1
ATOM 813 O O . GLU A 1 98 ? 0.037 1.740 16.361 1.00 84.69 98 GLU A O 1
ATOM 818 N N . THR A 1 99 ? 1.977 2.703 15.795 1.00 84.94 99 THR A N 1
ATOM 819 C CA . THR A 1 99 ? 1.834 3.886 16.657 1.00 84.94 99 THR A CA 1
ATOM 820 C C . THR A 1 99 ? 0.569 4.702 16.382 1.00 84.94 99 THR A C 1
ATOM 822 O O . THR A 1 99 ? 0.090 5.396 17.275 1.00 84.94 99 THR A O 1
ATOM 825 N N . LYS A 1 100 ? 0.002 4.619 15.171 1.00 84.31 100 LYS A N 1
ATOM 826 C CA . LYS A 1 100 ? -1.241 5.309 14.795 1.00 84.31 100 LYS A CA 1
ATOM 827 C C . LYS A 1 100 ? -2.486 4.423 14.926 1.00 84.31 100 LYS A C 1
ATOM 829 O O . LYS A 1 100 ? -3.599 4.940 14.824 1.00 84.31 100 LYS A O 1
ATOM 834 N N . TRP A 1 101 ? -2.344 3.112 15.147 1.00 88.06 101 TRP A N 1
ATOM 835 C CA . TRP A 1 101 ? -3.471 2.168 15.103 1.00 88.06 101 TRP A CA 1
ATOM 836 C C . TRP A 1 101 ? -4.528 2.472 16.159 1.00 88.06 101 TRP A C 1
ATOM 838 O O . TRP A 1 101 ? -5.713 2.494 15.839 1.00 88.06 101 TRP A O 1
ATOM 848 N N . ILE A 1 102 ? -4.109 2.780 17.388 1.00 86.00 102 ILE A N 1
ATOM 849 C CA . ILE A 1 102 ? -5.026 3.116 18.485 1.00 86.00 102 ILE A CA 1
ATOM 850 C C . ILE A 1 102 ? -5.812 4.394 18.178 1.00 86.00 102 ILE A C 1
ATOM 852 O O . ILE A 1 102 ? -7.029 4.425 18.343 1.00 86.00 102 ILE A O 1
ATOM 856 N N . THR A 1 103 ? -5.152 5.431 17.656 1.00 84.12 103 THR A N 1
ATOM 857 C CA . THR A 1 103 ? -5.810 6.691 17.274 1.00 84.12 103 THR A CA 1
ATOM 858 C C . THR A 1 103 ? -6.889 6.464 16.216 1.00 84.12 103 THR A C 1
ATOM 860 O O . THR A 1 103 ? -7.998 6.998 16.317 1.00 84.12 103 THR 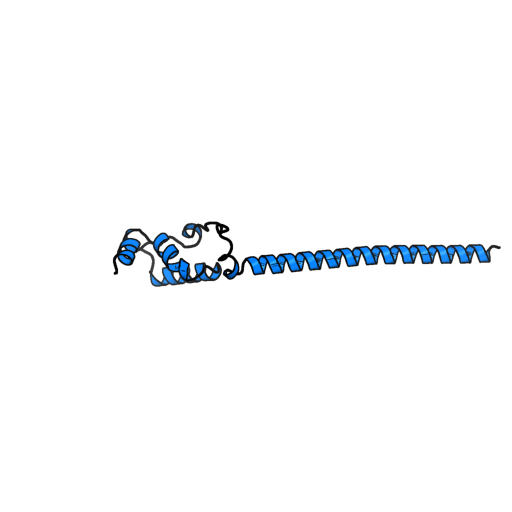A O 1
ATOM 863 N N . TYR A 1 104 ? -6.593 5.636 15.215 1.00 85.44 104 TYR A N 1
ATOM 864 C CA . TYR A 1 104 ? -7.565 5.277 14.192 1.00 85.44 104 TYR A CA 1
ATOM 865 C C . TYR A 1 104 ? -8.688 4.385 14.721 1.00 85.44 104 TYR A C 1
ATOM 867 O O . TYR A 1 104 ? -9.842 4.573 14.336 1.00 85.44 104 TYR A O 1
ATOM 875 N N . LEU A 1 105 ? -8.376 3.460 15.630 1.00 86.25 105 LEU A N 1
ATOM 876 C CA . LEU A 1 105 ? -9.361 2.577 16.241 1.00 86.25 105 LEU A CA 1
ATOM 877 C C . LEU A 1 105 ? -10.382 3.396 17.033 1.00 86.25 105 LEU A C 1
ATOM 879 O O . LEU A 1 105 ? -11.578 3.277 16.785 1.00 86.25 105 LEU A O 1
ATOM 883 N N . ILE A 1 106 ? -9.921 4.307 17.893 1.00 83.88 106 ILE A N 1
ATOM 884 C CA . ILE A 1 106 ? -10.788 5.212 18.663 1.00 83.88 106 ILE A CA 1
ATOM 885 C C . ILE A 1 106 ? -11.679 6.047 17.733 1.00 83.88 106 ILE A C 1
ATOM 887 O O . ILE A 1 106 ? -12.865 6.208 18.005 1.00 83.88 106 ILE A O 1
ATOM 891 N N . SER A 1 107 ? -11.137 6.526 16.609 1.00 80.94 107 SER A N 1
ATOM 892 C CA . SER A 1 107 ? -11.890 7.324 15.626 1.00 80.94 107 SER A CA 1
ATOM 893 C C . SER A 1 107 ? -12.944 6.514 14.857 1.00 80.94 107 SER A C 1
ATOM 895 O O . SER A 1 107 ? -13.915 7.077 14.357 1.00 80.94 107 SER A O 1
ATOM 897 N N . SER A 1 108 ? -12.750 5.198 14.738 1.00 81.38 108 SER A N 1
ATOM 898 C CA . SER A 1 108 ? -13.658 4.285 14.030 1.00 81.38 108 SER A CA 1
ATOM 899 C C . SER A 1 108 ? -14.791 3.739 14.905 1.00 81.38 108 SER A C 1
ATOM 901 O O . SER A 1 108 ? -15.831 3.316 14.392 1.00 81.38 108 SER A O 1
ATOM 903 N N . LEU A 1 109 ? -14.599 3.746 16.227 1.00 84.50 109 LEU A N 1
ATOM 904 C CA . LEU A 1 109 ? -15.545 3.189 17.182 1.00 84.50 109 LEU A CA 1
ATOM 905 C C . LEU A 1 109 ? -16.659 4.192 17.526 1.00 84.50 109 LEU A C 1
ATOM 907 O O . LEU A 1 109 ? -16.433 5.404 17.560 1.00 84.50 109 LEU A O 1
ATOM 911 N N . PRO A 1 110 ? -17.876 3.709 17.830 1.00 83.31 110 PRO A N 1
ATOM 912 C CA . PRO A 1 110 ? -18.921 4.537 18.415 1.00 83.31 110 PRO A CA 1
ATOM 913 C C . PRO A 1 110 ? -18.435 5.249 19.682 1.00 83.31 110 PRO A C 1
ATOM 915 O O . PRO A 1 110 ? -17.701 4.673 20.488 1.00 83.31 110 PRO A O 1
ATOM 918 N N . THR A 1 111 ? -18.891 6.488 19.883 1.00 80.12 111 THR A N 1
ATOM 919 C CA . THR A 1 111 ? -18.469 7.358 20.993 1.00 80.12 111 THR A CA 1
ATOM 920 C C . THR A 1 111 ? -18.626 6.695 22.360 1.00 80.12 111 THR A C 1
ATOM 922 O O . THR A 1 111 ? -17.782 6.893 23.226 1.00 80.12 111 THR A O 1
ATOM 925 N N . GLU A 1 112 ? -19.660 5.873 22.539 1.00 79.12 112 GLU A N 1
ATOM 926 C CA . GLU A 1 112 ? -19.903 5.119 23.772 1.00 79.12 112 GLU A CA 1
ATOM 927 C C . GLU A 1 112 ? -18.716 4.210 24.124 1.00 79.12 112 GLU A C 1
ATOM 929 O O . GLU A 1 112 ? -18.235 4.239 25.251 1.00 79.12 112 GLU A O 1
ATOM 934 N N . ILE A 1 113 ? -18.183 3.465 23.149 1.00 79.81 113 ILE A N 1
ATOM 935 C CA . ILE A 1 113 ? -17.049 2.548 23.344 1.00 79.81 113 ILE A CA 1
ATOM 936 C C . ILE A 1 113 ? -15.739 3.323 23.452 1.00 79.81 113 ILE A C 1
ATOM 938 O O . ILE A 1 113 ? -14.919 3.030 24.318 1.00 79.81 113 ILE A O 1
ATOM 942 N N . ALA A 1 114 ? -15.556 4.342 22.609 1.00 75.88 114 ALA A N 1
ATOM 943 C CA . ALA A 1 114 ? -14.380 5.203 22.662 1.00 75.88 114 ALA A CA 1
ATOM 944 C C . ALA A 1 114 ? -14.206 5.848 24.051 1.00 75.88 114 ALA A C 1
ATOM 946 O O . ALA A 1 114 ? -13.088 5.935 24.553 1.00 75.88 114 ALA A O 1
ATOM 947 N N . GLN A 1 115 ? -15.307 6.245 24.701 1.00 73.25 115 GLN A N 1
ATOM 948 C CA . GLN A 1 115 ? -15.298 6.794 26.059 1.00 73.25 115 GLN A CA 1
ATOM 949 C C . GLN A 1 115 ? -14.983 5.761 27.145 1.00 73.25 115 GLN A C 1
ATOM 951 O O . GLN A 1 115 ? -14.396 6.142 28.154 1.00 73.25 115 GLN A O 1
ATOM 956 N N . PHE A 1 116 ? -15.356 4.487 26.972 1.00 74.19 116 PHE A N 1
ATOM 957 C CA . PHE A 1 116 ? -14.944 3.422 27.897 1.00 74.19 116 PHE A CA 1
ATOM 958 C C . PHE A 1 116 ? -13.434 3.184 27.825 1.00 74.19 116 PHE A C 1
ATOM 960 O O . PHE A 1 116 ? -12.782 3.135 28.860 1.00 74.19 116 PHE A O 1
ATOM 967 N N . ILE A 1 117 ? -12.874 3.129 26.614 1.00 70.62 117 ILE A N 1
ATOM 968 C CA . ILE A 1 117 ? -11.435 2.914 26.395 1.00 70.62 117 ILE A CA 1
ATOM 969 C C . ILE A 1 117 ? -10.611 4.118 26.882 1.00 70.62 117 ILE A C 1
ATOM 971 O O . ILE A 1 117 ? -9.541 3.943 27.446 1.00 70.62 117 ILE A O 1
ATOM 975 N N . ALA A 1 118 ? -11.109 5.346 26.697 1.00 68.25 118 ALA A N 1
ATOM 976 C CA . ALA A 1 118 ? -10.410 6.571 27.098 1.00 68.25 118 ALA A CA 1
ATOM 977 C C . ALA A 1 118 ? -10.525 6.921 28.596 1.00 68.25 118 ALA A C 1
ATOM 979 O O . ALA A 1 118 ? -9.955 7.921 29.023 1.00 68.25 118 ALA A O 1
ATOM 980 N N . ARG A 1 119 ? -11.311 6.166 29.375 1.00 68.06 119 ARG A N 1
ATOM 981 C CA . ARG A 1 119 ? -11.488 6.365 30.826 1.00 68.06 119 ARG A CA 1
ATOM 982 C C . ARG A 1 119 ? -10.721 5.361 31.682 1.00 68.06 119 ARG A C 1
ATOM 984 O O . ARG A 1 119 ? -10.759 5.489 32.902 1.00 68.06 119 ARG A O 1
ATOM 991 N N . GLU A 1 120 ? -10.088 4.369 31.068 1.00 56.41 120 GLU A N 1
ATOM 992 C CA . GLU A 1 120 ? -9.223 3.426 31.771 1.00 56.41 120 G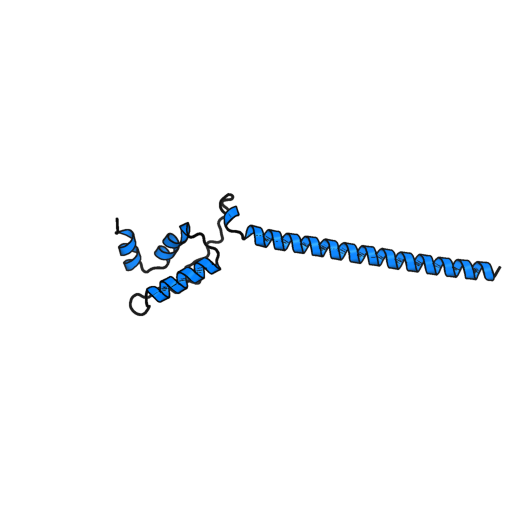LU A CA 1
ATOM 993 C C . GLU A 1 120 ? -7.818 4.050 31.896 1.00 56.41 120 GLU A C 1
ATOM 995 O O . GLU A 1 120 ? -6.972 3.882 31.020 1.00 56.41 120 GLU A O 1
ATOM 1000 N N . ASP A 1 121 ? -7.631 4.836 32.964 1.00 49.62 121 ASP A N 1
ATOM 1001 C CA . ASP A 1 121 ? -6.341 5.202 33.581 1.00 49.62 121 ASP A CA 1
ATOM 1002 C C . ASP A 1 121 ? -6.211 4.471 34.930 1.00 49.62 121 ASP A C 1
ATOM 1004 O O . ASP A 1 121 ? -7.207 4.469 35.699 1.00 49.62 121 ASP A O 1
#

Sequence (121 aa):
MAEQAAEKDKELAKKEKLLREDEQLKRVAKKECLFELEELKIQLELQTISPEQAITQGIDQPKMDITRIVPRFNPKEDEIRLYLTIFERQLKFLNIPETKWITYLISSLPTEIAQFIARED

Secondary structure (DSSP, 8-state):
-HHHHHHHHHHHHHHHHHHHHHHHHHHHHHHHHHHHHHHHHHHHHHHHTSTTTTTTS--------GGGTSPPP-TTTS-HHHHHHHHHHHHHHTT--GGGHHHHHHHHS-HHHHHHHTT--

Foldseek 3Di:
DVVVVVVVVVVVVVVVVVVVVVVVVVVVVVVVVVVVVVVVVVVVVVVVLQPVVCVPDVPPDPPPPVCVQQPQDDPVPDDVVVSVVSLVVSCVVSVPDPVCSVVVVLVRYDPVVNVVVVPPD

Organism: Araneus ventricosus (NCBI:txid182803)

Radius of gyration: 31.79 Å; chains: 1; bounding box: 60×27×101 Å

pLDDT: mean 78.97, std 15.3, range [38.91, 95.25]